Protein AF-D7KM05-F1 (afdb_monomer_lite)

Foldseek 3Di:
DPPPVVVVVVVVVVVVPDDDPDDDDDDDDDPDPPPDPDPPPDDPLVVLCVQQPQCPLVVDPPRPPPDGDPSNVVSVVSCVVPDCVSVVD

Radius of gyration: 22.9 Å; chains: 1; bounding box: 49×37×56 Å

Structure (mmCIF, N/CA/C/O backbone):
data_AF-D7KM05-F1
#
_entry.id   AF-D7KM05-F1
#
loop_
_atom_site.group_PDB
_atom_site.id
_atom_site.type_symbol
_atom_site.label_atom_id
_atom_site.label_alt_id
_atom_site.label_comp_id
_atom_site.label_asym_id
_atom_site.label_entity_id
_atom_site.label_seq_id
_atom_site.pdbx_PDB_ins_code
_atom_site.Cartn_x
_atom_site.Cartn_y
_atom_site.Cartn_z
_atom_site.occupancy
_atom_site.B_iso_or_equiv
_atom_site.auth_seq_id
_atom_site.auth_comp_id
_atom_site.auth_asym_id
_atom_site.auth_atom_id
_atom_site.pdbx_PDB_model_num
ATOM 1 N N . MET A 1 1 ? -30.448 12.744 4.434 1.00 55.03 1 MET A N 1
ATOM 2 C CA . MET A 1 1 ? -30.929 13.671 3.383 1.00 55.03 1 MET A CA 1
ATOM 3 C C . MET A 1 1 ? -29.862 14.743 3.139 1.00 55.03 1 MET A C 1
ATOM 5 O O . MET A 1 1 ? -29.887 15.789 3.768 1.00 55.03 1 MET A O 1
ATOM 9 N N . LYS A 1 2 ? -28.856 14.451 2.309 1.00 58.47 2 LYS A N 1
ATOM 10 C CA . LYS A 1 2 ? -27.858 15.418 1.810 1.00 58.47 2 LYS A CA 1
ATOM 11 C C . LYS A 1 2 ? -27.558 15.305 0.285 1.00 58.47 2 LYS A C 1
ATOM 13 O O . LYS A 1 2 ? -26.507 15.778 -0.133 1.00 58.47 2 LYS A O 1
ATOM 18 N N . PRO A 1 3 ? -28.427 14.718 -0.574 1.00 58.66 3 PRO A N 1
ATOM 19 C CA . PRO A 1 3 ? -28.045 14.439 -1.960 1.00 58.66 3 PRO A CA 1
ATOM 20 C C . PRO A 1 3 ? -27.943 15.645 -2.925 1.00 58.66 3 PRO A C 1
ATOM 22 O O . PRO A 1 3 ? -27.210 15.495 -3.900 1.00 58.66 3 PRO A O 1
ATOM 25 N N . PRO A 1 4 ? -28.587 16.826 -2.735 1.00 68.00 4 PRO A N 1
ATOM 26 C CA . PRO A 1 4 ? -28.607 17.826 -3.810 1.00 68.00 4 PRO A CA 1
ATOM 27 C C . PRO A 1 4 ? -27.301 18.627 -3.913 1.00 68.00 4 PRO A C 1
ATOM 29 O O . PRO A 1 4 ? -26.919 19.031 -5.005 1.00 68.00 4 PRO A O 1
ATOM 32 N N . PHE A 1 5 ? -26.588 18.821 -2.798 1.00 69.69 5 PHE A N 1
ATOM 33 C CA .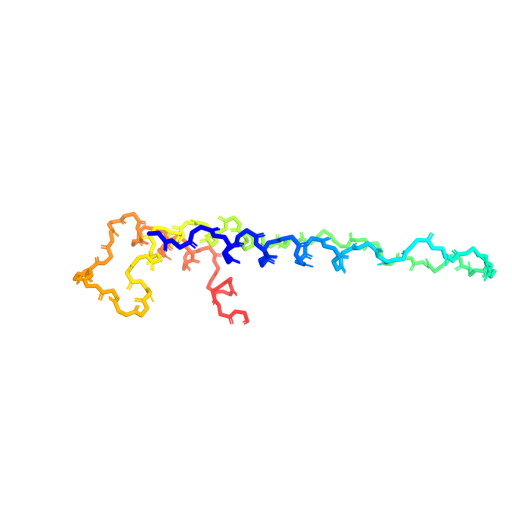 PHE A 1 5 ? -25.351 19.610 -2.776 1.00 69.69 5 PHE A CA 1
ATOM 34 C C . PHE A 1 5 ? -24.182 18.875 -3.430 1.00 69.69 5 PHE A C 1
ATOM 36 O O . PHE A 1 5 ? -23.422 19.478 -4.178 1.00 69.69 5 PHE A O 1
ATOM 43 N N . VAL A 1 6 ? -24.079 17.563 -3.197 1.00 75.62 6 VAL A N 1
ATOM 44 C CA . VAL A 1 6 ? -23.005 16.732 -3.760 1.00 75.62 6 VAL A CA 1
ATOM 45 C C . VAL A 1 6 ? -23.122 16.659 -5.282 1.00 75.62 6 VAL A C 1
ATOM 47 O O . VAL A 1 6 ? -22.121 16.775 -5.984 1.00 75.62 6 VAL A O 1
ATOM 50 N N . LEU A 1 7 ? -24.348 16.537 -5.801 1.00 71.81 7 LEU A N 1
ATOM 51 C CA . LEU A 1 7 ? -24.590 16.483 -7.240 1.00 71.81 7 LEU A CA 1
ATOM 52 C C . LEU A 1 7 ? -24.247 17.817 -7.930 1.00 71.81 7 LEU A C 1
ATOM 54 O O . LEU A 1 7 ? -23.620 17.809 -8.987 1.00 71.81 7 LEU A O 1
ATOM 58 N N . LEU A 1 8 ? -24.575 18.953 -7.297 1.00 75.12 8 LEU A N 1
ATOM 59 C CA . LEU A 1 8 ? -24.225 20.290 -7.795 1.00 75.12 8 LEU A CA 1
ATOM 60 C C . LEU A 1 8 ? -22.705 20.490 -7.896 1.00 75.12 8 LEU A C 1
ATOM 62 O O . LEU A 1 8 ? -22.211 21.000 -8.904 1.00 75.12 8 LEU A O 1
ATOM 66 N N . SER A 1 9 ? -21.951 20.041 -6.890 1.00 75.62 9 SER A N 1
ATOM 67 C CA . SER A 1 9 ? -20.487 20.143 -6.884 1.00 75.62 9 SER A CA 1
ATOM 68 C C . SER A 1 9 ? -19.836 19.354 -8.024 1.00 75.62 9 SER A C 1
ATOM 70 O O . SER A 1 9 ? -18.908 19.849 -8.658 1.00 75.62 9 SER A O 1
ATOM 72 N N . ILE A 1 10 ? -20.347 18.157 -8.331 1.00 77.06 10 ILE A N 1
ATOM 73 C CA . ILE A 1 10 ? -19.801 17.301 -9.397 1.00 77.06 10 ILE A CA 1
ATOM 74 C C . ILE A 1 10 ? -20.032 17.928 -10.783 1.00 77.06 10 ILE A C 1
ATOM 76 O O . ILE A 1 10 ? -19.140 17.900 -11.630 1.00 77.06 10 ILE A O 1
ATOM 80 N N . THR A 1 11 ? -21.191 18.557 -11.010 1.00 73.31 11 THR A N 1
ATOM 81 C CA . THR A 1 11 ? -21.501 19.205 -12.300 1.00 73.31 11 THR A CA 1
ATOM 82 C C . THR A 1 11 ? -20.637 20.436 -12.600 1.00 73.31 11 THR A C 1
ATOM 84 O O . THR A 1 11 ? -20.273 20.672 -13.754 1.00 73.31 11 THR A O 1
ATOM 87 N N . LEU A 1 12 ? -20.250 21.193 -11.566 1.00 71.56 12 LEU A N 1
ATOM 88 C CA . LEU A 1 12 ? -19.363 22.354 -11.705 1.00 71.56 12 LEU A CA 1
ATOM 89 C C . LEU A 1 12 ? -17.939 21.938 -12.103 1.00 71.56 12 LEU A C 1
ATOM 91 O O . LEU A 1 12 ? -17.317 22.581 -12.947 1.00 71.56 12 LEU A O 1
ATOM 95 N N . LEU A 1 13 ? -17.447 20.831 -11.538 1.00 70.00 13 LEU A N 1
ATOM 96 C CA . LEU A 1 13 ? -16.107 20.311 -11.818 1.00 70.00 13 LEU A CA 1
ATOM 97 C C . LEU A 1 13 ? -15.957 19.849 -13.276 1.00 70.00 13 LEU A C 1
ATOM 99 O O . LEU A 1 13 ? -14.975 20.198 -13.922 1.00 70.00 13 LEU A O 1
ATOM 103 N N . VAL A 1 14 ? -16.955 19.146 -13.826 1.00 67.56 14 VAL A N 1
ATOM 104 C CA . VAL A 1 14 ? -16.941 18.664 -15.226 1.00 67.56 14 VAL A CA 1
ATOM 105 C C . VAL A 1 14 ? -16.945 19.806 -16.248 1.00 67.56 14 VAL A C 1
ATOM 107 O O . VAL A 1 14 ? -16.349 19.686 -17.316 1.00 67.56 14 VAL A O 1
ATOM 110 N N . SER A 1 15 ? -17.572 20.936 -15.921 1.00 60.47 15 SER A N 1
ATOM 111 C CA . SER A 1 15 ? -17.684 22.078 -16.840 1.00 60.47 15 SER A CA 1
ATOM 112 C C . SER A 1 15 ? -16.368 22.849 -17.015 1.00 60.47 15 SER A C 1
ATOM 114 O O . SER A 1 15 ? -16.225 23.604 -17.970 1.00 60.47 15 SER A O 1
ATOM 116 N N . SER A 1 16 ? -15.396 22.656 -16.118 1.00 60.62 16 SER A N 1
ATOM 117 C CA . SER A 1 16 ? -14.126 23.399 -16.125 1.00 60.62 16 SER A CA 1
ATOM 118 C C . SER A 1 16 ? -13.068 22.787 -17.056 1.00 60.62 16 SER A C 1
ATOM 120 O O . SER A 1 16 ? -11.982 23.338 -17.196 1.00 60.62 16 SER A O 1
ATOM 122 N N . SER A 1 17 ? -13.359 21.635 -17.672 1.00 64.12 17 SER A N 1
ATOM 123 C CA . SER A 1 17 ? -12.391 20.842 -18.445 1.00 64.12 17 SER A CA 1
ATOM 124 C C . SER A 1 17 ? -12.487 21.009 -19.968 1.00 64.12 17 SER A C 1
ATOM 126 O O . SER A 1 17 ? -11.779 20.301 -20.681 1.00 64.12 17 SER A O 1
ATOM 128 N N . LEU A 1 18 ? -13.340 21.902 -20.489 1.00 62.47 18 LEU A N 1
ATOM 129 C CA . LEU A 1 18 ? -13.529 22.086 -21.936 1.00 62.47 18 LEU A CA 1
ATOM 130 C C . LEU A 1 18 ? -13.078 23.475 -22.428 1.00 62.47 18 LEU A C 1
ATOM 132 O O . LEU A 1 18 ? -13.895 24.267 -22.883 1.00 62.47 18 LEU A O 1
ATOM 136 N N . SER A 1 19 ? -11.769 23.723 -22.361 1.00 58.97 19 SER A N 1
ATOM 137 C CA . SER A 1 19 ? -11.027 24.779 -23.080 1.00 58.97 19 SER A CA 1
ATOM 138 C C . SER A 1 19 ? -9.592 24.238 -23.248 1.00 58.97 19 SER A C 1
ATOM 140 O O . SER A 1 19 ? -9.057 23.711 -22.279 1.00 58.97 19 SER A O 1
ATOM 142 N N . ASP A 1 20 ? -8.889 24.178 -24.380 1.00 46.69 20 ASP A N 1
ATOM 143 C CA . ASP A 1 20 ? -8.913 24.867 -25.669 1.00 46.69 20 ASP A CA 1
ATOM 144 C C . ASP A 1 20 ? -8.369 23.901 -26.744 1.00 46.69 20 ASP A C 1
ATOM 146 O O . ASP A 1 20 ? -7.342 23.252 -26.540 1.00 46.69 20 ASP A O 1
ATOM 150 N N . ALA A 1 21 ? -9.011 23.831 -27.910 1.00 51.25 21 ALA A N 1
ATOM 151 C CA . ALA A 1 21 ? -8.427 23.235 -29.111 1.00 51.25 21 ALA A CA 1
ATOM 152 C C . ALA A 1 21 ? -8.633 24.190 -30.287 1.00 51.25 21 ALA A C 1
ATOM 154 O O . ALA A 1 21 ? -9.518 23.996 -31.117 1.00 51.25 21 ALA A O 1
ATOM 155 N N . ALA A 1 22 ? -7.820 25.241 -30.335 1.00 53.72 22 ALA A N 1
ATOM 156 C CA . ALA A 1 22 ? -7.582 26.009 -31.546 1.00 53.72 22 ALA A CA 1
ATOM 157 C C . ALA A 1 22 ? -6.247 26.753 -31.426 1.00 53.72 22 ALA A C 1
ATOM 159 O O . ALA A 1 22 ? -6.201 27.857 -30.899 1.00 53.72 22 ALA A O 1
ATOM 160 N N . ASP A 1 23 ? -5.173 26.169 -31.955 1.00 45.53 23 ASP A N 1
ATOM 161 C CA . ASP A 1 23 ? -4.101 26.981 -32.531 1.00 45.53 23 ASP A CA 1
ATOM 162 C C . ASP A 1 23 ? -3.570 26.311 -33.803 1.00 45.53 23 ASP A C 1
ATOM 164 O O . ASP A 1 23 ? -3.030 25.203 -33.796 1.00 45.53 23 ASP A O 1
ATOM 168 N N . PHE A 1 24 ? -3.837 26.981 -34.922 1.00 54.28 24 PHE A N 1
ATOM 169 C CA . PHE A 1 24 ? -3.386 26.653 -36.265 1.00 54.28 24 PHE A CA 1
ATOM 170 C C . PHE A 1 24 ? -2.185 27.559 -36.602 1.00 54.28 24 PHE A C 1
ATOM 172 O O . PHE A 1 24 ? -2.376 28.755 -36.789 1.00 54.28 24 PHE A O 1
ATOM 179 N N . GLY A 1 25 ? -1.003 26.974 -36.844 1.00 49.22 25 GLY A N 1
ATOM 180 C CA . GLY A 1 25 ? -0.114 27.411 -37.937 1.00 49.22 25 GLY A CA 1
ATOM 181 C C . GLY A 1 25 ? 1.286 27.995 -37.637 1.00 49.22 25 GLY A C 1
ATOM 182 O O . GLY A 1 25 ? 1.413 29.177 -37.348 1.00 49.22 25 GLY A O 1
ATOM 183 N N . SER A 1 26 ? 2.313 27.214 -38.041 1.00 50.59 26 SER A N 1
ATOM 184 C CA . SER A 1 26 ? 3.592 27.619 -38.706 1.00 50.59 26 SER A CA 1
ATOM 185 C C . SER A 1 26 ? 4.772 28.160 -37.852 1.00 50.59 26 SER A C 1
ATOM 187 O O . SER A 1 26 ? 4.517 28.700 -36.783 1.00 50.59 26 SER A O 1
ATOM 189 N N . PRO A 1 27 ? 6.064 28.138 -38.298 1.00 51.59 27 PRO A N 1
ATOM 190 C CA . PRO A 1 27 ? 6.715 27.461 -39.432 1.00 51.59 27 PRO A CA 1
ATOM 191 C C . PRO A 1 27 ? 7.881 26.506 -39.039 1.00 51.59 27 PRO A C 1
ATOM 193 O O . PRO A 1 27 ? 8.449 26.559 -37.954 1.00 51.59 27 PRO A O 1
ATOM 196 N N . SER A 1 28 ? 8.249 25.651 -39.997 1.00 54.69 28 SER A N 1
ATOM 197 C CA . SER A 1 28 ? 9.444 24.799 -40.137 1.00 54.69 28 SER A CA 1
ATOM 198 C C . SER A 1 28 ? 10.593 24.985 -39.129 1.00 54.69 28 SER A C 1
ATOM 200 O O . SER A 1 28 ? 11.499 25.794 -39.334 1.00 54.69 28 SER A O 1
ATOM 202 N N . GLN A 1 29 ? 10.629 24.134 -38.104 1.00 58.16 29 GLN A N 1
ATOM 203 C CA . GLN A 1 29 ? 11.825 23.900 -37.297 1.00 58.16 29 GLN A CA 1
ATOM 204 C C . GLN A 1 29 ? 12.672 22.807 -37.991 1.00 58.16 29 GLN A C 1
ATOM 206 O O . GLN A 1 29 ? 12.105 21.798 -38.420 1.00 58.16 29 GLN A O 1
ATOM 211 N N . PRO A 1 30 ? 14.000 22.977 -38.165 1.00 61.06 30 PRO A N 1
ATOM 212 C CA . PRO A 1 30 ? 14.859 21.914 -38.696 1.00 61.06 30 PRO A CA 1
ATOM 213 C C . PRO A 1 30 ? 14.730 20.660 -37.816 1.00 61.06 30 PRO A C 1
ATOM 215 O O . PRO A 1 30 ? 14.477 20.813 -36.617 1.00 61.06 30 PRO A O 1
ATOM 218 N N . PRO A 1 31 ? 14.895 19.433 -38.353 1.00 58.62 31 PRO A N 1
ATOM 219 C CA . PRO A 1 31 ? 14.814 18.235 -37.532 1.00 58.62 31 PRO A CA 1
ATOM 220 C C . PRO A 1 31 ? 15.916 18.302 -36.475 1.00 58.62 31 PRO A C 1
ATOM 222 O O . PRO A 1 31 ? 17.096 18.097 -36.757 1.00 58.62 31 PRO A O 1
ATOM 225 N N . LEU A 1 32 ? 15.523 18.634 -35.246 1.00 57.22 32 LEU A N 1
ATOM 226 C CA . LEU A 1 32 ? 16.354 18.440 -34.076 1.00 57.22 32 LEU A CA 1
ATOM 227 C C . LEU A 1 32 ? 16.628 16.938 -34.042 1.00 57.22 32 LEU A C 1
ATOM 229 O O . LEU A 1 32 ? 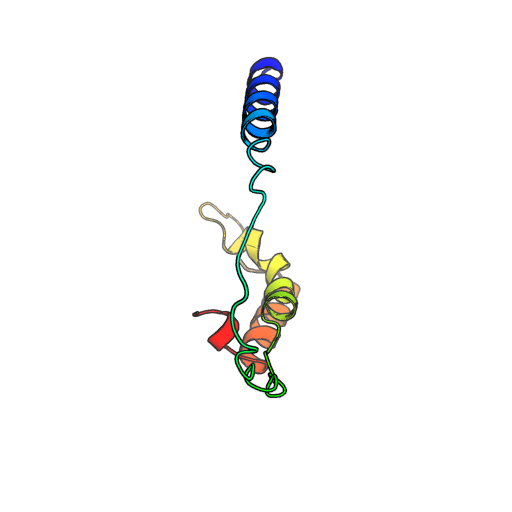15.684 16.147 -34.017 1.00 57.22 32 LEU A O 1
ATOM 233 N N . MET A 1 33 ? 17.899 16.537 -34.113 1.00 63.84 33 MET A N 1
ATOM 234 C CA . MET A 1 33 ? 18.275 15.149 -33.864 1.00 63.84 33 MET A CA 1
ATOM 235 C C . MET A 1 33 ? 17.831 14.834 -32.440 1.00 63.84 33 MET A C 1
ATOM 237 O O . MET A 1 33 ? 18.482 15.209 -31.466 1.00 63.84 33 MET A O 1
ATOM 241 N N . SER A 1 34 ? 16.649 14.232 -32.342 1.00 64.19 34 SER A N 1
ATOM 242 C CA . SER A 1 34 ? 16.064 13.824 -31.083 1.00 64.19 34 SER A CA 1
ATOM 243 C C . SER A 1 34 ? 17.038 12.832 -30.456 1.00 64.19 34 SER A C 1
ATOM 245 O O . SER A 1 34 ? 17.512 11.938 -31.169 1.00 64.19 34 SER A O 1
ATOM 247 N N . PRO A 1 35 ? 17.383 12.970 -29.166 1.00 68.12 35 PRO A N 1
ATOM 248 C CA . PRO A 1 35 ? 18.175 11.961 -28.489 1.00 68.12 35 PRO A CA 1
ATOM 249 C C . PRO A 1 35 ? 17.511 10.608 -28.734 1.00 68.12 35 PRO A C 1
ATOM 251 O O . PRO A 1 35 ? 16.319 10.452 -28.456 1.00 68.12 35 PRO A O 1
ATOM 254 N N . THR A 1 36 ? 18.250 9.645 -29.290 1.00 68.00 36 THR A N 1
ATOM 255 C CA . THR A 1 36 ? 17.780 8.261 -29.360 1.00 68.00 36 THR A CA 1
ATOM 256 C C . THR A 1 36 ? 17.315 7.886 -27.955 1.00 68.00 36 THR A C 1
ATOM 258 O O . THR A 1 36 ? 18.125 8.029 -27.030 1.00 68.00 36 THR A O 1
ATOM 261 N N . PRO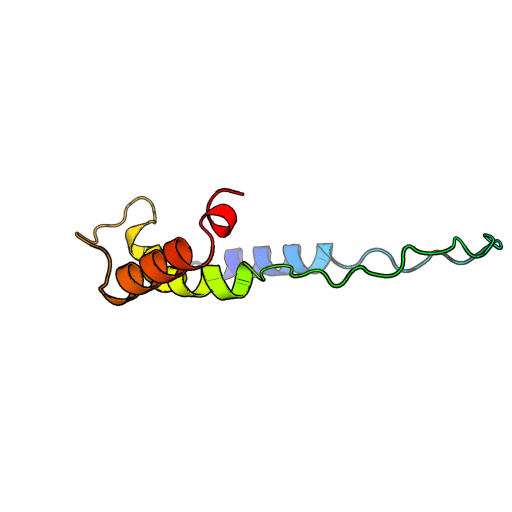 A 1 37 ? 16.053 7.456 -27.753 1.00 63.31 37 PRO A N 1
ATOM 262 C CA . PRO A 1 37 ? 15.586 7.045 -26.442 1.00 63.31 37 PRO A CA 1
ATOM 263 C C . PRO A 1 37 ? 16.538 5.967 -25.940 1.00 63.31 37 PRO A C 1
ATOM 265 O O . PRO A 1 37 ? 16.592 4.858 -26.475 1.00 63.31 37 PRO A O 1
ATOM 268 N N . LYS A 1 38 ? 17.363 6.312 -24.950 1.00 58.19 38 LYS A N 1
ATOM 269 C CA . LYS A 1 38 ? 18.130 5.314 -24.217 1.00 58.19 38 LYS A CA 1
ATOM 270 C C . LYS A 1 38 ? 17.085 4.350 -23.653 1.00 58.19 38 LYS A C 1
ATOM 272 O O . LYS A 1 38 ? 16.091 4.851 -23.125 1.00 58.19 38 LYS A O 1
ATOM 277 N N . PRO A 1 39 ? 17.272 3.021 -23.739 1.00 57.16 39 PRO A N 1
ATOM 278 C CA . PRO A 1 39 ? 16.421 2.085 -23.025 1.00 57.16 39 PRO A CA 1
ATOM 279 C C . PRO A 1 39 ? 16.410 2.515 -21.563 1.00 57.16 39 PRO A C 1
ATOM 281 O O . PRO A 1 39 ? 17.413 2.405 -20.852 1.00 57.16 39 PRO A O 1
ATOM 284 N N . SER A 1 40 ? 15.313 3.142 -21.156 1.00 60.47 40 SER A N 1
ATOM 285 C CA . SER A 1 40 ? 15.125 3.521 -19.779 1.00 60.47 40 SER A CA 1
ATOM 286 C C . SER A 1 40 ? 14.758 2.221 -19.105 1.00 60.47 40 SER A C 1
ATOM 288 O O . SER A 1 40 ? 13.674 1.689 -19.329 1.00 60.47 40 SER A O 1
ATOM 290 N N . ASN A 1 41 ? 15.656 1.691 -18.282 1.00 60.72 41 ASN A N 1
ATOM 291 C CA . ASN A 1 41 ? 15.270 0.712 -17.272 1.00 60.72 41 ASN A CA 1
ATOM 292 C C . ASN A 1 41 ? 14.469 1.447 -16.179 1.00 60.72 41 ASN A C 1
ATOM 294 O O . ASN A 1 41 ? 14.816 1.379 -15.001 1.00 60.72 41 ASN A O 1
ATOM 298 N N . SER A 1 42 ? 13.474 2.254 -16.577 1.00 68.06 42 SER A N 1
ATOM 299 C CA . SER A 1 42 ? 12.607 2.982 -15.666 1.00 68.06 42 SER A CA 1
ATOM 300 C C . SER A 1 42 ? 11.818 1.941 -14.912 1.00 68.06 42 SER A C 1
ATOM 302 O O . SER A 1 42 ? 10.991 1.230 -15.481 1.00 68.06 42 SER A O 1
ATOM 304 N N . ILE A 1 43 ? 12.119 1.843 -13.629 1.00 73.44 43 ILE A N 1
ATOM 305 C CA . ILE A 1 43 ? 11.314 1.089 -12.689 1.00 73.44 43 ILE A CA 1
ATOM 306 C C . ILE A 1 43 ? 9.943 1.763 -12.670 1.00 73.44 43 ILE A C 1
ATOM 308 O O . ILE A 1 43 ? 9.838 2.940 -12.322 1.00 73.44 43 ILE A O 1
ATOM 312 N N . ASP A 1 44 ? 8.905 1.037 -13.081 1.00 83.06 44 ASP A N 1
ATOM 313 C CA . ASP A 1 44 ? 7.528 1.497 -1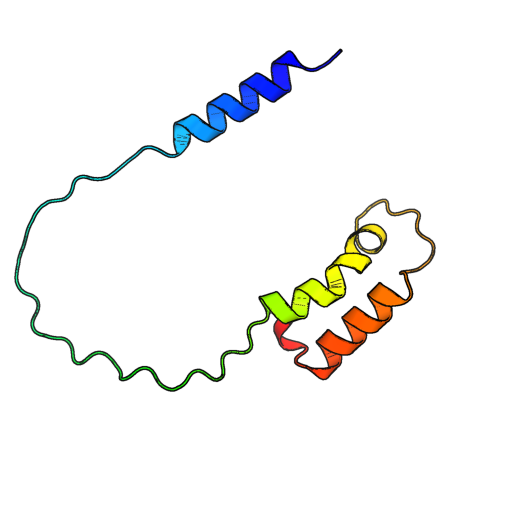2.943 1.00 83.06 44 ASP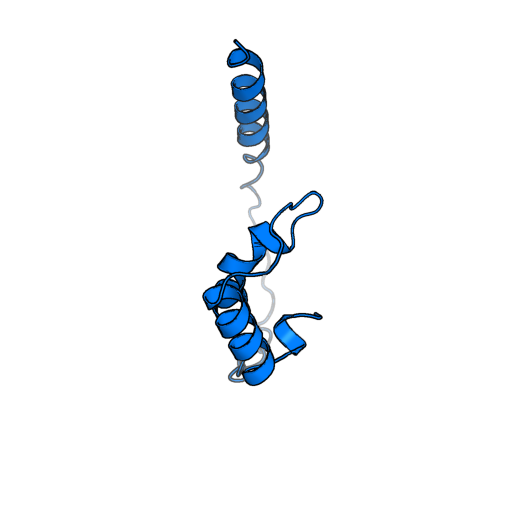 A CA 1
ATOM 314 C C . ASP A 1 44 ? 7.122 1.399 -11.469 1.00 83.06 44 ASP A C 1
ATOM 316 O O . ASP A 1 44 ? 6.653 0.367 -10.982 1.00 83.06 44 ASP A O 1
ATOM 320 N N . CYS A 1 45 ? 7.352 2.489 -10.737 1.00 83.94 45 CYS A N 1
ATOM 321 C CA . CYS A 1 45 ? 7.004 2.577 -9.326 1.00 83.94 45 CYS A CA 1
ATOM 322 C C . CYS A 1 45 ? 5.491 2.459 -9.086 1.00 83.94 45 CYS A C 1
ATOM 324 O O . CYS A 1 45 ? 5.102 2.071 -7.989 1.00 83.94 45 CYS A O 1
ATOM 326 N N . SER A 1 46 ? 4.641 2.716 -10.087 1.00 85.62 46 SER A N 1
ATOM 327 C CA . SER A 1 46 ? 3.181 2.610 -9.955 1.00 85.62 46 SER A CA 1
ATOM 328 C C . SER A 1 46 ? 2.786 1.177 -9.601 1.00 85.62 46 SER A C 1
ATOM 330 O O . SER A 1 46 ? 2.146 0.934 -8.579 1.00 85.62 46 SER A O 1
ATOM 332 N N . SER A 1 47 ? 3.280 0.214 -10.386 1.00 84.00 47 SER A N 1
ATOM 333 C CA . SER A 1 47 ? 3.067 -1.223 -10.177 1.00 84.00 47 SER A CA 1
ATOM 334 C C . SER A 1 47 ? 3.606 -1.717 -8.826 1.00 84.00 47 SER A C 1
ATOM 336 O O . SER A 1 47 ? 3.018 -2.598 -8.199 1.00 84.00 47 SER A O 1
ATOM 338 N N . ILE A 1 48 ? 4.706 -1.130 -8.346 1.00 84.06 48 ILE A N 1
ATOM 339 C CA . ILE A 1 48 ? 5.326 -1.483 -7.063 1.00 84.06 48 ILE A CA 1
ATOM 340 C C . ILE A 1 48 ? 4.520 -0.929 -5.880 1.00 84.06 48 ILE A C 1
ATOM 342 O O . ILE A 1 48 ? 4.261 -1.671 -4.932 1.00 84.06 48 ILE A O 1
ATOM 346 N N . ILE A 1 49 ? 4.063 0.324 -5.950 1.00 85.50 49 ILE A N 1
ATOM 347 C CA . ILE A 1 49 ? 3.302 0.990 -4.880 1.00 85.50 49 ILE A CA 1
ATOM 348 C C . ILE A 1 49 ? 1.903 0.391 -4.700 1.00 85.50 49 ILE A C 1
ATOM 350 O O . ILE A 1 49 ? 1.413 0.347 -3.571 1.00 85.50 49 ILE A O 1
ATOM 354 N N . TYR A 1 50 ? 1.284 -0.166 -5.748 1.00 87.88 50 TYR A N 1
ATOM 355 C CA . TYR A 1 50 ? 0.001 -0.868 -5.601 1.00 87.88 50 TYR A CA 1
ATOM 356 C C . TYR A 1 50 ? 0.059 -2.055 -4.631 1.00 87.88 50 TYR A C 1
ATOM 358 O O . TYR A 1 50 ? -0.949 -2.360 -3.997 1.00 87.88 50 TYR A O 1
ATOM 366 N N . ASN A 1 51 ? 1.232 -2.667 -4.420 1.00 85.44 51 ASN A N 1
ATOM 367 C CA . ASN A 1 51 ? 1.384 -3.723 -3.413 1.00 85.44 51 ASN A CA 1
ATOM 368 C C . ASN A 1 51 ? 1.142 -3.217 -1.977 1.00 85.44 51 ASN A C 1
ATOM 370 O O . ASN A 1 51 ? 0.852 -4.014 -1.093 1.00 85.44 51 ASN A O 1
ATOM 374 N N . MET A 1 52 ? 1.236 -1.907 -1.727 1.00 88.50 52 MET A N 1
ATOM 375 C CA . MET A 1 52 ? 0.976 -1.287 -0.422 1.00 88.50 52 MET A CA 1
ATOM 376 C C . MET A 1 52 ? -0.462 -0.784 -0.255 1.00 88.50 52 MET A C 1
ATOM 378 O O . MET A 1 52 ? -0.780 -0.218 0.790 1.00 88.50 52 MET A O 1
ATOM 382 N N . MET A 1 53 ? -1.345 -0.960 -1.242 1.00 90.69 53 MET A N 1
ATOM 383 C CA . MET A 1 53 ? -2.699 -0.396 -1.180 1.00 90.69 53 MET A CA 1
ATOM 384 C C . MET A 1 53 ? -3.509 -0.926 0.015 1.00 90.69 53 MET A C 1
ATOM 386 O O . MET A 1 53 ? -4.282 -0.185 0.621 1.00 90.69 53 MET A O 1
ATOM 390 N N . ASP A 1 54 ? -3.232 -2.158 0.441 1.00 90.56 54 ASP A N 1
ATOM 391 C CA . ASP A 1 54 ? -3.827 -2.774 1.632 1.00 90.56 54 ASP A CA 1
ATOM 392 C C . ASP A 1 54 ? -3.366 -2.142 2.959 1.00 90.56 54 ASP A C 1
ATOM 394 O O . ASP A 1 54 ? -3.905 -2.457 4.020 1.00 90.56 54 ASP A O 1
ATOM 398 N N . CYS A 1 55 ? -2.363 -1.261 2.932 1.00 93.69 55 CYS A N 1
ATOM 399 C CA . CYS A 1 55 ? -1.891 -0.525 4.102 1.00 93.69 55 CYS A CA 1
ATOM 400 C C . CYS A 1 55 ? -2.688 0.754 4.373 1.00 93.69 55 CYS A C 1
ATOM 402 O O . CYS A 1 55 ? -2.573 1.302 5.467 1.00 93.69 55 CYS A O 1
ATOM 404 N N . LEU A 1 56 ? -3.465 1.257 3.405 1.00 93.38 56 LEU A N 1
ATOM 405 C CA . LEU A 1 56 ? -4.053 2.598 3.487 1.00 93.38 56 LEU A CA 1
ATOM 406 C C . LEU A 1 56 ? -4.943 2.783 4.719 1.00 93.38 56 LEU A C 1
ATOM 408 O O . LEU A 1 56 ? -4.820 3.800 5.397 1.00 93.38 56 LEU A O 1
ATOM 412 N N . SER A 1 57 ? -5.772 1.796 5.065 1.00 92.75 57 SER A N 1
ATOM 413 C CA . SER A 1 57 ? -6.636 1.874 6.252 1.00 92.75 57 SER A CA 1
ATOM 414 C C . SER A 1 57 ? -5.847 2.036 7.553 1.00 92.75 57 SER A C 1
ATOM 416 O O . SER A 1 57 ? -6.278 2.778 8.428 1.00 92.75 57 SER A O 1
ATOM 418 N N . PHE A 1 58 ? -4.666 1.418 7.657 1.00 95.31 58 PHE A N 1
ATOM 419 C CA . PHE A 1 58 ? -3.780 1.544 8.818 1.00 95.31 58 PHE A CA 1
ATOM 420 C C . PHE A 1 58 ? -2.967 2.851 8.804 1.00 95.31 58 PHE A C 1
ATOM 422 O O . PHE A 1 58 ? -2.698 3.427 9.851 1.00 95.31 58 PHE A O 1
ATOM 429 N N . LEU A 1 59 ? -2.573 3.333 7.621 1.00 92.81 59 LEU A N 1
ATOM 430 C CA . LEU A 1 59 ? -1.746 4.538 7.458 1.00 92.81 59 LEU A CA 1
ATOM 431 C C . LEU A 1 59 ? -2.544 5.851 7.499 1.00 92.81 59 LEU A C 1
ATOM 433 O O . LEU A 1 59 ? -1.953 6.927 7.590 1.00 92.81 59 LEU A O 1
ATOM 437 N N . THR A 1 60 ? -3.870 5.782 7.395 1.00 95.38 60 THR A N 1
ATOM 438 C CA . THR A 1 60 ? -4.735 6.964 7.424 1.00 95.38 60 THR A CA 1
ATOM 439 C C . THR A 1 60 ? -4.818 7.522 8.843 1.00 95.38 60 THR A C 1
ATOM 441 O O . THR A 1 60 ? -4.960 6.780 9.815 1.00 95.38 60 THR A O 1
ATOM 444 N N . VAL A 1 61 ? -4.742 8.849 8.967 1.00 94.25 61 VAL A N 1
ATOM 445 C CA . VAL A 1 61 ? -4.947 9.546 10.246 1.00 94.25 61 VAL A CA 1
ATOM 446 C C . VAL A 1 61 ? -6.332 9.185 10.795 1.00 94.25 61 VAL A C 1
ATOM 448 O O . VAL A 1 61 ? -7.280 9.065 10.025 1.00 94.25 61 VAL A O 1
ATOM 451 N N . GLU A 1 62 ? -6.447 9.001 12.111 1.00 95.06 62 GLU A N 1
ATOM 452 C CA . GLU A 1 62 ? -7.650 8.487 12.797 1.00 95.06 62 GLU A CA 1
ATOM 453 C C . GLU A 1 62 ? -7.948 6.990 12.591 1.00 95.06 62 GLU A C 1
ATOM 455 O O . GLU A 1 62 ? -9.014 6.514 12.993 1.00 95.06 62 GLU A O 1
ATOM 460 N N . SER A 1 63 ? -7.027 6.211 12.010 1.00 96.19 63 SER A N 1
ATOM 461 C CA . SER A 1 63 ? -7.166 4.753 12.016 1.00 96.1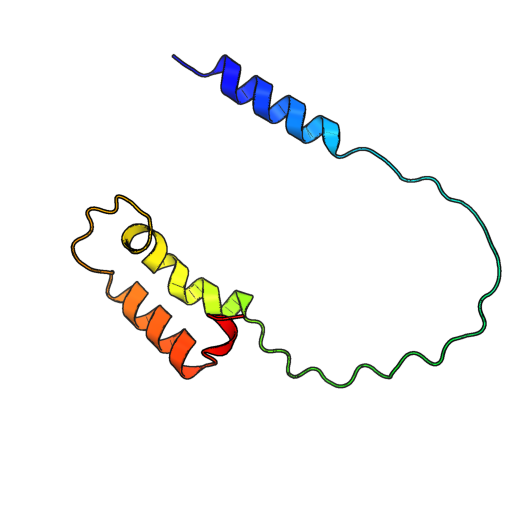9 63 SER A CA 1
ATOM 462 C C . SER A 1 63 ? -7.226 4.214 13.447 1.00 96.19 63 SER A C 1
ATOM 464 O O . SER A 1 63 ? -6.437 4.595 14.313 1.00 96.19 63 SER A O 1
ATOM 466 N N . THR A 1 64 ? -8.164 3.298 13.684 1.00 96.44 64 THR A N 1
ATOM 467 C CA . THR A 1 64 ? -8.266 2.538 14.942 1.00 96.44 64 THR A CA 1
ATOM 468 C C . THR A 1 64 ? -7.730 1.117 14.794 1.00 96.44 64 THR A C 1
ATOM 470 O O . THR A 1 64 ? -7.777 0.337 15.747 1.00 96.44 64 THR A O 1
ATOM 473 N N . ASP A 1 65 ? -7.195 0.783 13.614 1.00 96.19 65 ASP A N 1
ATOM 474 C CA . ASP A 1 65 ? -6.613 -0.523 13.349 1.00 96.19 65 ASP A CA 1
ATOM 475 C C . ASP A 1 65 ? -5.351 -0.689 14.214 1.00 96.19 65 ASP A C 1
ATOM 477 O O . ASP A 1 65 ? -4.392 0.073 14.072 1.00 96.19 65 ASP A O 1
ATOM 481 N N . PRO A 1 66 ? -5.294 -1.692 15.110 1.00 95.69 66 PRO A N 1
ATOM 482 C CA . PRO A 1 66 ? -4.176 -1.843 16.043 1.00 95.69 66 PRO A CA 1
ATOM 483 C C . PRO A 1 66 ? -2.881 -2.306 15.358 1.00 95.69 66 PRO A C 1
ATOM 485 O O . PRO A 1 66 ? -1.806 -2.262 15.955 1.00 95.69 66 PRO A O 1
ATOM 488 N N . SER A 1 67 ? -2.977 -2.798 14.121 1.00 95.50 67 SER A N 1
ATOM 489 C CA . SER A 1 67 ? -1.852 -3.293 13.330 1.00 95.50 67 SER A CA 1
ATOM 490 C C . SER A 1 67 ? -2.218 -3.380 11.845 1.00 95.50 67 SER A C 1
ATOM 492 O O . SER A 1 67 ? -3.387 -3.630 11.539 1.00 95.50 67 SER A O 1
ATOM 494 N N . PRO A 1 68 ? -1.242 -3.304 10.923 1.00 95.25 68 PRO A N 1
ATOM 495 C CA . PRO A 1 68 ? -1.484 -3.571 9.511 1.00 95.25 68 PRO A CA 1
ATOM 496 C C . PRO A 1 68 ? -1.867 -5.035 9.263 1.00 95.25 68 PRO A C 1
ATOM 498 O O . PRO A 1 68 ? -1.500 -5.948 10.011 1.00 95.25 68 PRO A O 1
ATOM 501 N N . THR A 1 69 ? -2.561 -5.280 8.154 1.00 95.38 69 THR A N 1
ATOM 502 C CA . THR A 1 69 ? -2.837 -6.641 7.686 1.00 95.38 69 THR A CA 1
ATOM 503 C C . THR A 1 69 ? -1.543 -7.360 7.286 1.00 95.38 69 THR A C 1
ATOM 505 O O . THR A 1 69 ? -0.535 -6.742 6.932 1.00 95.38 69 THR A O 1
ATOM 508 N N . LYS A 1 70 ? -1.563 -8.700 7.280 1.00 95.19 70 LYS A N 1
ATOM 509 C CA . LYS A 1 70 ? -0.425 -9.495 6.785 1.00 95.19 70 LYS A CA 1
ATOM 510 C C . LYS A 1 70 ? -0.071 -9.145 5.338 1.00 95.19 70 LYS A C 1
ATOM 512 O O . LYS A 1 70 ? 1.112 -9.060 5.020 1.00 95.19 70 LYS A O 1
ATOM 517 N N . THR A 1 71 ? -1.077 -8.906 4.498 1.00 94.12 71 THR A N 1
ATOM 518 C CA . THR A 1 71 ? -0.886 -8.521 3.096 1.00 94.12 71 THR A CA 1
ATOM 519 C C . THR A 1 71 ? -0.190 -7.171 2.977 1.00 94.12 71 THR A C 1
ATOM 521 O O . THR A 1 71 ? 0.787 -7.073 2.241 1.00 94.12 71 THR A O 1
ATOM 524 N N . CYS A 1 72 ? -0.577 -6.179 3.789 1.00 94.19 72 CYS A N 1
ATOM 525 C CA . CYS A 1 72 ? 0.137 -4.904 3.865 1.00 94.19 72 CYS A CA 1
ATOM 526 C C . CYS A 1 72 ? 1.630 -5.100 4.191 1.00 94.19 72 CYS A C 1
ATOM 528 O O . CYS A 1 72 ? 2.494 -4.545 3.513 1.00 94.19 72 CYS A O 1
ATOM 530 N N . CYS A 1 73 ? 1.965 -5.934 5.182 1.00 95.06 73 CYS A N 1
ATOM 531 C CA . CYS A 1 73 ? 3.367 -6.197 5.523 1.00 95.06 73 CYS A CA 1
ATOM 532 C C . CYS A 1 73 ? 4.149 -6.858 4.378 1.00 95.06 73 CYS A C 1
ATOM 534 O O . CYS A 1 73 ? 5.307 -6.508 4.149 1.00 95.06 73 CYS A O 1
ATOM 536 N N . VAL A 1 74 ? 3.535 -7.806 3.662 1.00 93.50 74 VAL A N 1
ATOM 537 C CA . VAL A 1 74 ? 4.148 -8.432 2.479 1.00 93.50 74 VAL A CA 1
ATOM 538 C C . VAL A 1 74 ? 4.375 -7.391 1.384 1.00 93.50 74 VAL A C 1
ATOM 540 O O . VAL A 1 74 ? 5.468 -7.334 0.830 1.00 93.50 74 VAL A O 1
ATOM 543 N N . GLY A 1 75 ? 3.397 -6.518 1.140 1.00 89.88 75 GLY A N 1
ATOM 544 C CA . GLY A 1 75 ? 3.500 -5.435 0.169 1.00 89.88 75 GLY A CA 1
ATOM 545 C C . GLY A 1 75 ? 4.633 -4.457 0.470 1.00 89.88 75 GLY A C 1
ATOM 546 O O . GLY A 1 75 ? 5.476 -4.209 -0.389 1.00 89.88 75 GLY A O 1
ATOM 547 N N . ILE A 1 76 ? 4.717 -3.968 1.712 1.00 91.00 76 ILE A N 1
ATOM 548 C CA . ILE A 1 76 ? 5.821 -3.113 2.185 1.00 91.00 76 ILE A CA 1
ATOM 549 C C . ILE A 1 76 ? 7.172 -3.808 1.970 1.00 91.00 76 ILE A C 1
ATOM 551 O O . ILE A 1 76 ? 8.105 -3.196 1.452 1.00 91.00 76 ILE A O 1
ATOM 555 N N . LYS A 1 77 ? 7.281 -5.095 2.331 1.00 91.19 77 LYS A N 1
ATOM 556 C CA . LYS A 1 77 ? 8.501 -5.885 2.119 1.00 91.19 77 LYS A CA 1
ATOM 557 C C . LYS A 1 77 ? 8.883 -5.926 0.638 1.00 91.19 77 LYS A C 1
ATOM 559 O O . LYS A 1 77 ? 10.041 -5.680 0.320 1.00 91.19 77 LYS A O 1
ATOM 564 N N . THR A 1 78 ? 7.926 -6.163 -0.260 1.00 88.25 78 THR A N 1
ATOM 565 C CA . THR A 1 78 ? 8.160 -6.145 -1.710 1.00 88.25 78 THR A CA 1
ATOM 566 C C . THR A 1 78 ? 8.691 -4.794 -2.187 1.00 88.25 78 THR A C 1
ATOM 568 O O . THR A 1 78 ? 9.658 -4.769 -2.945 1.00 88.25 78 THR A O 1
ATOM 571 N N . VAL A 1 79 ? 8.126 -3.672 -1.723 1.00 86.62 79 VAL A N 1
ATOM 572 C CA . VAL A 1 79 ? 8.611 -2.328 -2.092 1.00 86.62 79 VAL A CA 1
ATOM 573 C C . VAL A 1 79 ? 10.045 -2.096 -1.615 1.00 86.62 79 VAL A C 1
ATOM 575 O O . VAL A 1 79 ? 10.883 -1.622 -2.387 1.00 86.62 79 VAL A O 1
ATOM 578 N N . LEU A 1 80 ? 10.347 -2.474 -0.369 1.00 87.56 80 LEU A N 1
ATOM 579 C CA . LEU A 1 80 ? 11.689 -2.352 0.206 1.00 87.56 80 LEU A CA 1
ATOM 580 C C . LEU A 1 80 ? 12.720 -3.225 -0.526 1.00 87.56 80 LEU A C 1
ATOM 582 O O . LEU A 1 80 ? 13.857 -2.793 -0.703 1.00 87.56 80 LEU A O 1
ATOM 586 N N . GLU A 1 81 ? 12.329 -4.422 -0.970 1.00 85.06 81 GLU A N 1
ATOM 587 C CA . GLU A 1 81 ? 13.195 -5.343 -1.716 1.00 85.06 81 GLU A CA 1
ATOM 588 C C . GLU A 1 81 ? 13.424 -4.901 -3.175 1.00 85.06 81 GLU A C 1
ATOM 590 O O . GLU A 1 81 ? 14.520 -5.098 -3.695 1.00 85.06 81 GLU A O 1
ATOM 595 N N . TYR A 1 82 ? 12.433 -4.285 -3.838 1.00 78.62 82 TYR A N 1
ATOM 596 C CA . TYR A 1 82 ? 12.535 -3.885 -5.251 1.00 78.62 82 TYR A CA 1
ATOM 597 C C . TYR A 1 82 ? 13.211 -2.524 -5.461 1.00 78.62 82 TYR A C 1
ATOM 599 O O . TYR A 1 82 ? 14.111 -2.401 -6.298 1.00 78.62 82 TYR A O 1
ATOM 607 N N . ASN A 1 83 ? 12.766 -1.479 -4.752 1.00 74.81 83 ASN A N 1
ATOM 608 C CA . ASN A 1 83 ? 13.451 -0.187 -4.727 1.00 74.81 83 ASN A CA 1
ATOM 609 C C . ASN A 1 83 ? 12.843 0.768 -3.683 1.00 74.81 83 ASN A C 1
ATOM 611 O O . ASN A 1 83 ? 11.784 1.350 -3.936 1.00 74.81 83 ASN A O 1
ATOM 615 N N . PRO A 1 84 ? 13.539 1.071 -2.572 1.00 79.94 84 PRO A N 1
ATOM 616 C CA . PRO A 1 84 ? 13.060 2.062 -1.604 1.00 79.94 84 PRO A CA 1
ATOM 617 C C . PRO A 1 84 ? 12.953 3.476 -2.203 1.00 79.94 84 PRO A C 1
ATOM 619 O O . PRO A 1 84 ? 12.239 4.320 -1.668 1.00 79.94 84 PRO A O 1
ATOM 622 N N . LYS A 1 85 ? 13.598 3.737 -3.351 1.00 79.81 85 LYS A N 1
ATOM 623 C CA . LYS A 1 85 ? 13.444 4.995 -4.098 1.00 79.81 85 LYS A CA 1
ATOM 624 C C . LYS A 1 85 ? 12.018 5.243 -4.588 1.00 79.81 85 LYS A C 1
ATOM 626 O O . LYS A 1 85 ? 11.651 6.397 -4.745 1.00 79.81 85 LYS A O 1
ATOM 631 N N . CYS A 1 86 ? 11.219 4.195 -4.804 1.00 81.25 86 CYS A N 1
ATOM 632 C CA . CYS A 1 86 ? 9.814 4.362 -5.174 1.00 81.25 86 CYS A CA 1
ATOM 633 C C . CYS A 1 86 ? 8.958 4.903 -4.018 1.00 81.25 86 CYS A C 1
ATOM 635 O O . CYS A 1 86 ? 7.862 5.390 -4.267 1.00 81.25 86 CYS A O 1
ATOM 637 N N . LEU A 1 87 ? 9.443 4.813 -2.773 1.00 81.25 87 LEU A N 1
ATOM 638 C CA . LEU A 1 87 ? 8.704 5.226 -1.582 1.00 81.25 87 LEU A CA 1
ATOM 639 C C . LEU A 1 87 ? 9.020 6.665 -1.143 1.00 81.25 87 LEU A C 1
ATOM 641 O O . LEU A 1 87 ? 8.152 7.336 -0.596 1.00 81.25 87 LEU A O 1
ATOM 645 N N . CYS A 1 88 ? 10.252 7.130 -1.371 1.00 81.31 88 CYS A N 1
ATOM 646 C CA . CYS A 1 88 ? 10.775 8.391 -0.824 1.00 81.31 88 CYS A CA 1
ATOM 647 C C . CYS A 1 88 ? 11.186 9.409 -1.906 1.00 81.31 88 CYS A C 1
ATOM 649 O O . CYS A 1 88 ? 12.164 10.129 -1.704 1.00 81.31 88 CYS A O 1
ATOM 651 N N . SER A 1 89 ? 10.519 9.401 -3.065 1.00 65.69 89 SER A N 1
ATOM 652 C CA . SER A 1 89 ? 10.816 10.285 -4.207 1.00 65.69 89 SER A CA 1
ATOM 653 C C . SER A 1 89 ? 10.811 11.769 -3.853 1.00 65.69 89 SER A C 1
ATOM 655 O O . SER A 1 89 ? 9.848 12.178 -3.164 1.00 65.69 89 SER A O 1
#

Organism: Arabidopsis lyrata subsp. lyrata (NCBI:txid81972)

Secondary structure (DSSP, 8-state):
--HHHHHHHHHHHHHTT----------------PPP--------HHHHHGGGGGGHHHHSTT---SS--HHHHHHHHHHHHH-GGGT--

InterPro domains:
  IPR016140 Bifunctional inhibitor/plant lipid transfer protein/seed storage helical domain [PF14368] (37-89)
  IPR036312 Bifunctional inhibitor/plant lipid transfer protein/seed storage helical domain superfamily [G3DSA:1.10.110.10] (43-89)
  IPR036312 Bifunctional inhibitor/plant lipid transfer protein/seed storage helical domain superfamily [SSF47699] (43-88)
  IPR043325 Alpha-Amylase Inhibitors (AAI), Lipid Transfer (LT) and Seed Storage (SS) Protein [PTHR33044] (21-89)

pLDDT: mean 75.94, std 15.3, range [45.53, 96.44]

Sequence (89 aa):
MKPPFVLLSITLLVSSSLSDAADFGSPSQPPLMSPTPKPSNSIDCSSIIYNMMDCLSFLTVESTDPSPTKTCCVGIKTVLEYNPKCLCS